Protein AF-A0A3S0EGS1-F1 (afdb_monomer_lite)

pLDDT: mean 97.69, std 1.98, range [83.31, 98.75]

Secondary structure (DSSP, 8-state):
-B---BS-TTTHHHHSTT--HHHHHHHHHHHHHH-TTSPPEEEEE--SS--HHHHHHHHHHHHHTT--EEEEE-

Foldseek 3Di:
DEDACAAFQVCSCVVPPPDHNVVSLVVQLVCCVVPVPDAYEYEYEPPPPDDPVRVVVSVVSNVVSVHPYYYYHD

Radius of gyration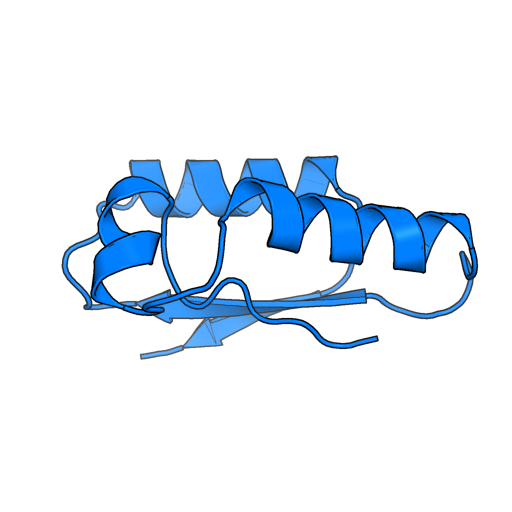: 11.67 Å; chains: 1; bounding box: 27×23×30 Å

Structure (mmCIF, N/CA/C/O backbone):
data_AF-A0A3S0EGS1-F1
#
_entry.id   AF-A0A3S0EGS1-F1
#
loop_
_atom_site.group_PDB
_atom_site.id
_atom_site.type_symbol
_atom_site.label_atom_id
_atom_site.label_alt_id
_atom_site.label_comp_id
_atom_site.label_asym_id
_atom_site.label_entity_id
_atom_site.label_seq_id
_atom_site.pdbx_PDB_ins_code
_atom_site.Cartn_x
_atom_site.Cartn_y
_atom_site.Cartn_z
_atom_site.occupancy
_atom_site.B_iso_or_equiv
_atom_site.auth_seq_id
_atom_site.auth_comp_id
_atom_site.auth_asym_id
_atom_site.auth_atom_id
_atom_site.pdbx_PDB_model_num
ATOM 1 N N . PHE A 1 1 ? 13.064 -0.022 -3.510 1.00 95.94 1 PHE A N 1
ATOM 2 C CA . PHE A 1 1 ? 12.168 1.144 -3.618 1.00 95.94 1 PHE A CA 1
ATOM 3 C C . PHE A 1 1 ? 11.163 1.088 -2.480 1.00 95.94 1 PHE A C 1
ATOM 5 O O . PHE A 1 1 ? 10.645 0.009 -2.220 1.00 95.94 1 PHE A O 1
ATOM 12 N N . ASN A 1 2 ? 10.929 2.199 -1.782 1.00 97.50 2 ASN A N 1
ATOM 13 C CA . ASN A 1 2 ? 9.984 2.255 -0.667 1.00 97.50 2 ASN A CA 1
ATOM 14 C C . ASN A 1 2 ? 8.917 3.316 -0.951 1.00 97.50 2 ASN A C 1
ATOM 16 O O . ASN A 1 2 ? 9.271 4.464 -1.212 1.00 97.50 2 ASN A O 1
ATOM 20 N N . HIS A 1 3 ? 7.647 2.924 -0.890 1.00 98.00 3 HIS A N 1
ATOM 21 C CA . HIS A 1 3 ? 6.500 3.825 -0.948 1.00 98.00 3 HIS A CA 1
ATOM 22 C C . HIS A 1 3 ? 5.366 3.240 -0.115 1.00 98.00 3 HIS A C 1
ATOM 24 O O . HIS A 1 3 ? 4.802 2.197 -0.451 1.00 98.00 3 HIS A O 1
ATOM 30 N N . ASN A 1 4 ? 5.029 3.908 0.980 1.00 97.69 4 ASN A N 1
ATOM 31 C CA . ASN A 1 4 ? 3.967 3.450 1.861 1.00 97.69 4 ASN A CA 1
ATOM 32 C C . ASN A 1 4 ? 2.591 3.769 1.281 1.00 97.69 4 ASN A C 1
ATOM 34 O O . ASN A 1 4 ? 2.390 4.826 0.678 1.00 97.69 4 ASN A O 1
ATOM 38 N N . LEU A 1 5 ? 1.641 2.870 1.519 1.00 97.50 5 LEU A N 1
ATOM 39 C CA . LEU A 1 5 ? 0.217 3.114 1.317 1.00 97.50 5 LEU A CA 1
ATOM 40 C 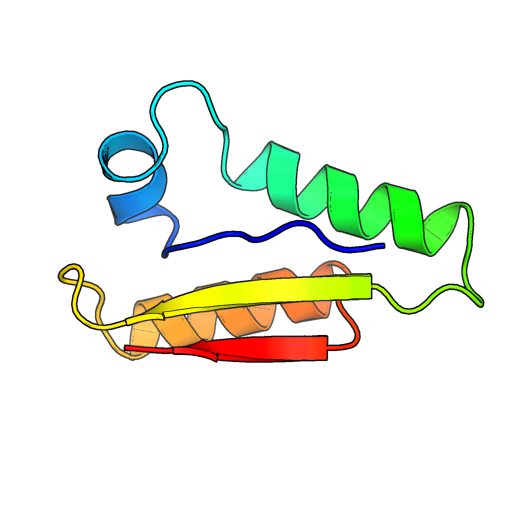C . LEU A 1 5 ? -0.385 3.811 2.552 1.00 97.50 5 LEU A C 1
ATOM 42 O O . LEU A 1 5 ? -1.299 4.613 2.422 1.00 97.50 5 LEU A O 1
ATOM 46 N N . GLU A 1 6 ? 0.200 3.602 3.732 1.00 97.75 6 GLU A N 1
ATOM 47 C CA . GLU A 1 6 ? -0.169 4.172 5.038 1.00 97.75 6 GLU A CA 1
ATOM 48 C C . GLU A 1 6 ? -1.515 3.694 5.594 1.00 97.75 6 GLU A C 1
ATOM 50 O O . GLU A 1 6 ? -1.599 3.419 6.783 1.00 97.75 6 GLU A O 1
ATOM 55 N N . THR A 1 7 ? -2.560 3.555 4.776 1.00 98.25 7 THR A N 1
ATOM 56 C CA . THR A 1 7 ? -3.883 3.095 5.225 1.00 98.25 7 THR A CA 1
ATOM 57 C C . THR A 1 7 ? -4.694 2.457 4.085 1.00 98.25 7 THR A C 1
ATOM 59 O O . THR A 1 7 ? -4.242 2.377 2.940 1.00 98.25 7 THR A O 1
ATOM 62 N N . VAL A 1 8 ? -5.910 2.009 4.397 1.00 98.56 8 VAL A N 1
ATOM 63 C CA . VAL A 1 8 ? -6.865 1.395 3.465 1.00 98.56 8 VAL A CA 1
ATOM 64 C C . VAL A 1 8 ? -7.542 2.430 2.559 1.00 98.56 8 VAL A C 1
ATOM 66 O O . VAL A 1 8 ? -7.656 3.608 2.902 1.00 98.56 8 VAL A O 1
ATOM 69 N N . ALA A 1 9 ? -8.049 1.990 1.403 1.00 97.94 9 ALA A N 1
ATOM 70 C CA . ALA A 1 9 ? -8.608 2.866 0.368 1.00 97.94 9 ALA A CA 1
ATOM 71 C C . ALA A 1 9 ? -9.681 3.850 0.882 1.00 97.94 9 ALA A C 1
ATOM 73 O O . ALA A 1 9 ? -9.660 5.025 0.515 1.00 97.94 9 ALA A O 1
ATOM 74 N N . ARG A 1 10 ? -10.583 3.401 1.770 1.00 98.25 10 ARG A N 1
ATOM 75 C CA . ARG A 1 10 ? -11.650 4.239 2.353 1.00 98.25 10 ARG A CA 1
ATOM 76 C C . ARG A 1 10 ? -11.100 5.409 3.173 1.00 98.25 10 ARG A C 1
ATOM 78 O O . ARG A 1 10 ? -11.631 6.514 3.090 1.00 98.25 10 ARG A O 1
ATOM 85 N N . LEU A 1 11 ? -10.046 5.173 3.954 1.00 97.88 11 LEU A N 1
ATOM 86 C CA . LEU A 1 11 ? -9.437 6.170 4.843 1.00 97.88 11 LEU A CA 1
ATOM 87 C C . LEU A 1 11 ? -8.365 7.013 4.151 1.00 97.88 11 LEU A C 1
ATOM 89 O O . LEU A 1 11 ? -7.954 8.052 4.665 1.00 97.88 11 LEU A O 1
ATOM 93 N N . TYR A 1 12 ? -7.932 6.594 2.965 1.00 97.50 12 TYR A N 1
ATOM 94 C CA . TYR A 1 12 ? -6.755 7.124 2.298 1.00 97.50 12 TYR A CA 1
ATOM 95 C C . TYR A 1 12 ? -6.749 8.641 2.143 1.00 97.50 12 TYR A C 1
ATOM 97 O O . TYR A 1 12 ? -5.768 9.293 2.483 1.00 97.50 12 TYR A O 1
ATOM 105 N N . ARG A 1 13 ? -7.860 9.226 1.682 1.00 95.56 13 ARG A N 1
ATOM 106 C CA . ARG A 1 13 ? -7.961 10.678 1.475 1.00 95.56 13 ARG A CA 1
ATOM 107 C C . ARG A 1 13 ? -7.915 11.468 2.785 1.00 95.56 13 ARG A C 1
ATOM 109 O O . ARG A 1 13 ? -7.451 12.604 2.777 1.00 95.56 13 ARG A O 1
ATOM 116 N N . ALA A 1 14 ? -8.402 10.883 3.879 1.00 96.81 14 ALA A N 1
ATOM 117 C CA . ALA A 1 14 ? -8.372 11.507 5.197 1.00 96.81 14 ALA A CA 1
ATOM 118 C C . ALA A 1 14 ? -6.960 11.465 5.803 1.00 96.81 14 ALA A C 1
ATOM 120 O O . ALA A 1 14 ? -6.504 12.462 6.353 1.00 96.81 14 ALA A O 1
ATOM 121 N N . VAL A 1 15 ? -6.255 10.340 5.652 1.00 96.38 15 VAL A N 1
ATOM 122 C CA . VAL A 1 15 ? -4.906 10.131 6.210 1.00 96.38 15 VAL A CA 1
ATOM 123 C C . VAL A 1 15 ? -3.814 10.764 5.341 1.00 96.38 15 VAL A C 1
ATOM 125 O O . VAL A 1 15 ? -2.821 11.265 5.861 1.00 96.38 15 VAL A O 1
ATOM 128 N N . ARG A 1 16 ? -3.988 10.780 4.014 1.00 96.81 16 ARG A N 1
ATOM 129 C CA . ARG A 1 16 ? -3.018 11.312 3.042 1.00 96.81 16 ARG A CA 1
ATOM 130 C C . ARG A 1 16 ? -3.646 12.337 2.088 1.00 96.81 16 ARG A C 1
ATOM 132 O O . ARG A 1 16 ? -3.838 12.043 0.902 1.00 96.81 16 ARG A O 1
ATOM 139 N N . PRO A 1 17 ? -3.947 13.561 2.552 1.00 94.75 17 PRO A N 1
ATOM 140 C CA . PRO A 1 17 ? -4.475 14.611 1.687 1.00 94.75 17 PRO A CA 1
ATOM 141 C C . PRO A 1 17 ? -3.551 14.868 0.486 1.00 94.75 17 PRO A C 1
ATOM 143 O O . PRO A 1 17 ? -2.352 15.081 0.648 1.00 94.75 17 PRO A O 1
ATOM 146 N N . GLY A 1 18 ? -4.106 14.840 -0.727 1.00 92.88 18 GLY A N 1
ATOM 147 C CA . GLY A 1 18 ? -3.358 15.074 -1.970 1.00 92.88 18 GLY A CA 1
ATOM 148 C C . GLY A 1 18 ? -2.680 13.839 -2.573 1.00 92.88 18 GLY A C 1
ATOM 149 O O . GLY A 1 18 ? -2.156 13.929 -3.680 1.00 92.88 18 GLY A O 1
ATOM 150 N N . ALA A 1 19 ? -2.725 12.685 -1.902 1.00 96.06 19 ALA A N 1
ATOM 151 C CA . ALA A 1 19 ? -2.31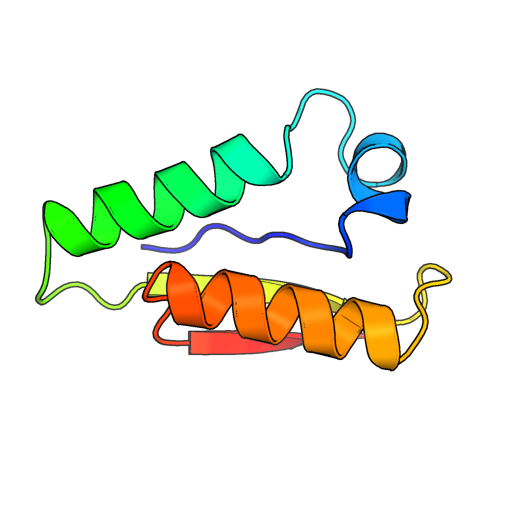3 11.415 -2.486 1.00 96.06 19 ALA A CA 1
ATOM 152 C C . ALA A 1 19 ? -3.525 10.628 -3.004 1.00 96.06 19 ALA A C 1
ATOM 154 O O . ALA A 1 19 ? -4.631 10.728 -2.473 1.00 96.06 19 ALA A O 1
ATOM 155 N N . ASP A 1 20 ? -3.285 9.785 -4.007 1.00 97.75 20 ASP A N 1
ATOM 156 C CA . ASP A 1 20 ? -4.268 8.835 -4.527 1.00 97.75 20 ASP A CA 1
ATOM 157 C C . ASP A 1 20 ? -3.810 7.388 -4.283 1.00 97.75 20 ASP A C 1
ATOM 159 O O . ASP A 1 20 ? -2.628 7.049 -4.445 1.00 97.75 20 ASP A O 1
ATOM 163 N N . TYR A 1 21 ? -4.751 6.546 -3.848 1.00 98.44 21 TYR A N 1
ATOM 164 C CA . TYR A 1 21 ? -4.505 5.149 -3.485 1.00 98.44 21 TYR A CA 1
ATOM 165 C C . TYR A 1 21 ? -4.075 4.338 -4.710 1.00 98.44 21 TYR A C 1
ATOM 167 O O . TYR A 1 21 ? -3.036 3.676 -4.700 1.00 98.44 21 TYR A O 1
ATOM 175 N N . ALA A 1 22 ? -4.821 4.459 -5.812 1.00 98.31 22 ALA A N 1
ATOM 176 C CA . ALA A 1 22 ? -4.532 3.732 -7.040 1.00 98.31 22 ALA A CA 1
ATOM 177 C C . ALA A 1 22 ? -3.224 4.209 -7.689 1.00 98.31 22 ALA A C 1
ATOM 179 O O . ALA A 1 22 ? -2.454 3.391 -8.189 1.00 98.31 22 ALA A O 1
ATOM 180 N N . ALA A 1 23 ? -2.930 5.509 -7.659 1.00 98.38 23 ALA A N 1
ATOM 181 C CA . ALA A 1 23 ? -1.664 6.059 -8.135 1.00 98.38 23 ALA A CA 1
ATOM 182 C C . ALA A 1 23 ? -0.472 5.529 -7.325 1.00 98.38 23 ALA A C 1
ATOM 184 O O . ALA A 1 23 ? 0.582 5.246 -7.889 1.00 98.38 23 ALA A O 1
ATOM 185 N N . SER A 1 24 ? -0.646 5.340 -6.016 1.00 98.44 24 SER A N 1
ATOM 186 C CA . SER A 1 24 ? 0.396 4.789 -5.145 1.00 98.44 24 SER A CA 1
ATOM 187 C C . SER A 1 24 ? 0.693 3.324 -5.448 1.00 98.44 24 SER A C 1
ATOM 189 O O . SER A 1 24 ? 1.858 2.936 -5.510 1.00 98.44 24 SER A O 1
ATOM 191 N N . LEU A 1 25 ? -0.341 2.527 -5.719 1.00 98.69 25 LEU A N 1
ATOM 192 C CA . LEU A 1 25 ? -0.182 1.148 -6.182 1.00 98.69 25 LEU A CA 1
ATOM 193 C C . LEU A 1 25 ? 0.487 1.075 -7.562 1.00 98.69 25 LEU A C 1
ATOM 195 O O . LEU A 1 25 ? 1.413 0.286 -7.753 1.00 98.69 25 LEU A O 1
ATOM 199 N N . ARG A 1 26 ? 0.084 1.938 -8.506 1.00 98.62 26 ARG A N 1
ATOM 200 C CA . ARG A 1 26 ? 0.723 2.033 -9.832 1.00 98.62 26 ARG A CA 1
ATOM 201 C C . ARG A 1 26 ? 2.198 2.387 -9.725 1.00 98.62 26 ARG A C 1
ATOM 203 O O . ARG A 1 26 ? 3.013 1.737 -10.361 1.00 98.62 26 ARG A O 1
ATOM 210 N N . LEU A 1 27 ? 2.557 3.341 -8.868 1.00 98.44 27 LEU A N 1
ATOM 211 C CA . LEU A 1 27 ? 3.952 3.719 -8.649 1.00 98.44 27 LEU A CA 1
ATOM 212 C C . LEU A 1 27 ? 4.807 2.525 -8.192 1.00 98.44 27 LEU A C 1
ATOM 214 O O . LEU A 1 27 ? 5.927 2.351 -8.674 1.00 98.44 27 LEU A O 1
ATOM 218 N N . ILE A 1 28 ? 4.284 1.691 -7.289 1.00 98.56 28 ILE A N 1
ATOM 219 C CA . ILE A 1 28 ? 4.966 0.472 -6.831 1.00 98.56 28 ILE A CA 1
ATOM 220 C C . ILE A 1 28 ? 5.130 -0.518 -7.992 1.00 98.56 28 ILE A C 1
ATOM 222 O O . ILE A 1 28 ? 6.248 -0.982 -8.237 1.00 98.56 28 ILE A O 1
ATOM 226 N N . ALA A 1 29 ? 4.054 -0.789 -8.737 1.00 98.56 29 ALA A N 1
ATOM 227 C CA . ALA A 1 29 ? 4.084 -1.697 -9.882 1.00 98.56 29 ALA A CA 1
ATOM 228 C C . ALA A 1 29 ? 5.054 -1.222 -10.976 1.00 98.56 29 ALA A C 1
ATOM 230 O O . ALA A 1 29 ? 5.878 -2.003 -11.451 1.00 98.56 29 ALA A O 1
ATOM 231 N N . ASP A 1 30 ? 5.031 0.066 -11.320 1.00 98.56 30 ASP A N 1
ATOM 232 C CA . ASP A 1 30 ? 5.908 0.668 -12.326 1.00 98.56 30 ASP A CA 1
ATOM 233 C C . ASP A 1 30 ? 7.378 0.575 -11.914 1.00 98.56 30 ASP A C 1
ATOM 235 O O . ASP A 1 30 ? 8.253 0.319 -12.745 1.00 98.56 30 ASP A O 1
ATOM 239 N N . MET A 1 31 ? 7.673 0.779 -10.626 1.00 98.31 31 MET A N 1
ATOM 240 C CA . MET A 1 31 ? 9.027 0.621 -10.098 1.00 98.31 31 MET A CA 1
ATOM 241 C C . MET A 1 31 ? 9.495 -0.830 -10.174 1.00 98.31 31 MET A C 1
ATOM 243 O O . MET A 1 31 ? 10.639 -1.066 -10.569 1.00 98.31 31 MET A O 1
ATOM 247 N N . LYS A 1 32 ? 8.628 -1.797 -9.851 1.00 98.00 32 LYS A N 1
ATOM 248 C CA . LYS A 1 32 ? 8.957 -3.220 -9.974 1.00 98.00 32 LYS A CA 1
ATOM 249 C C . LYS A 1 32 ? 9.168 -3.630 -11.430 1.00 98.00 32 LYS A C 1
ATOM 251 O O . LYS A 1 32 ? 10.128 -4.335 -11.719 1.00 98.00 32 LYS A O 1
ATOM 256 N N . ALA A 1 33 ? 8.323 -3.159 -12.345 1.00 98.25 33 ALA A N 1
ATOM 257 C CA . ALA A 1 33 ? 8.430 -3.460 -13.770 1.00 98.25 33 ALA A CA 1
ATOM 258 C C . ALA A 1 33 ? 9.727 -2.906 -14.381 1.00 98.25 33 ALA A C 1
ATOM 260 O O . ALA A 1 33 ? 10.405 -3.604 -15.133 1.00 98.25 33 ALA A O 1
ATOM 261 N N . ARG A 1 34 ? 10.110 -1.671 -14.026 1.00 98.31 34 ARG A N 1
ATOM 262 C CA . ARG A 1 34 ? 11.347 -1.036 -14.517 1.00 98.31 34 ARG A CA 1
ATOM 263 C C . ARG A 1 34 ? 12.613 -1.598 -13.878 1.00 98.31 34 ARG A C 1
ATOM 265 O O . ARG A 1 34 ? 13.659 -1.618 -14.521 1.00 98.31 34 ARG A O 1
ATOM 272 N N . HIS A 1 35 ? 12.534 -2.052 -12.629 1.00 97.94 35 HIS A N 1
ATOM 273 C CA . HIS A 1 35 ? 13.681 -2.568 -11.883 1.00 97.94 35 HIS A CA 1
ATOM 274 C C . HIS A 1 35 ? 13.334 -3.884 -11.163 1.00 97.94 35 HIS A C 1
ATOM 276 O O . HIS A 1 35 ? 13.253 -3.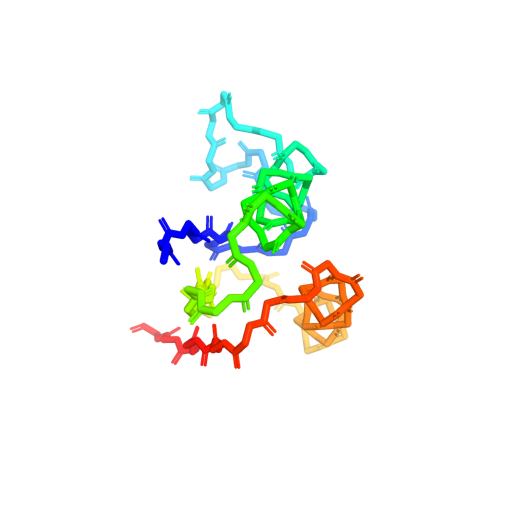898 -9.934 1.00 97.94 35 HIS A O 1
ATOM 282 N N . PRO A 1 36 ? 13.179 -5.015 -11.882 1.00 97.12 36 PRO A N 1
ATOM 283 C CA . PRO A 1 36 ? 12.674 -6.265 -11.297 1.00 97.12 36 PRO A CA 1
ATOM 284 C C . PRO A 1 36 ? 13.502 -6.806 -10.123 1.00 97.12 36 PRO A C 1
ATOM 286 O O . PRO A 1 36 ? 12.951 -7.384 -9.182 1.00 97.12 36 PRO A O 1
ATOM 289 N N . ALA A 1 37 ? 14.821 -6.582 -10.160 1.00 97.62 37 ALA A N 1
ATOM 290 C CA . ALA A 1 37 ? 15.760 -7.000 -9.120 1.00 97.62 37 ALA A CA 1
ATOM 291 C C . ALA A 1 37 ? 15.739 -6.107 -7.867 1.00 97.62 37 ALA A C 1
ATOM 293 O O . ALA A 1 37 ? 16.269 -6.504 -6.832 1.00 97.62 37 ALA A O 1
ATOM 294 N N . LEU A 1 38 ? 15.152 -4.907 -7.937 1.00 97.44 38 LEU A N 1
ATOM 295 C CA . LEU A 1 38 ? 15.054 -4.004 -6.796 1.00 97.44 38 LEU A CA 1
ATOM 296 C C . LEU A 1 38 ? 13.842 -4.403 -5.936 1.00 97.44 38 LEU A C 1
ATOM 298 O O . LEU A 1 38 ? 12.715 -4.353 -6.434 1.00 97.44 38 LEU A O 1
ATOM 302 N N . PRO A 1 39 ? 14.022 -4.734 -4.644 1.00 98.06 39 PRO A N 1
ATOM 303 C CA . PRO A 1 39 ? 12.896 -5.016 -3.765 1.00 98.06 39 PRO A CA 1
ATOM 304 C C . PRO A 1 39 ? 11.996 -3.792 -3.612 1.00 98.06 39 PRO A C 1
ATOM 306 O O . PRO A 1 39 ? 12.474 -2.670 -3.394 1.00 98.06 39 PRO A O 1
ATOM 309 N N . THR A 1 40 ? 10.693 -4.004 -3.706 1.00 98.62 40 THR A N 1
ATOM 310 C CA . THR A 1 40 ? 9.664 -3.001 -3.435 1.00 98.62 40 THR A CA 1
ATOM 311 C C . THR A 1 40 ? 9.081 -3.207 -2.044 1.00 98.62 40 THR A C 1
ATOM 313 O O . THR A 1 40 ? 8.853 -4.334 -1.607 1.00 98.62 40 THR A O 1
ATOM 316 N N . LYS A 1 41 ? 8.877 -2.106 -1.325 1.00 98.69 41 LYS A N 1
ATOM 317 C CA . LYS A 1 41 ? 8.365 -2.110 0.040 1.00 98.69 41 LYS A CA 1
ATOM 318 C C . LYS A 1 41 ? 7.226 -1.111 0.188 1.00 98.69 41 LYS A C 1
ATOM 320 O O . LYS A 1 41 ? 7.300 -0.013 -0.367 1.00 98.69 41 LYS A O 1
ATOM 325 N N . SER A 1 42 ? 6.230 -1.497 0.977 1.00 98.69 42 SER A N 1
ATOM 326 C CA . SER A 1 42 ? 5.171 -0.619 1.457 1.00 98.69 42 SER A CA 1
ATOM 327 C C . SER A 1 42 ? 4.869 -0.869 2.936 1.00 98.69 42 SER A C 1
ATOM 329 O O . SER A 1 42 ? 5.342 -1.842 3.531 1.00 98.69 42 SER A O 1
ATOM 331 N N . GLY A 1 43 ? 4.073 0.018 3.521 1.00 98.38 43 GLY A N 1
ATOM 332 C CA . GLY A 1 43 ? 3.663 -0.026 4.915 1.00 98.38 43 GLY A CA 1
ATOM 333 C C . GLY A 1 43 ? 2.212 0.405 5.097 1.00 98.38 43 GLY A C 1
ATOM 334 O O . GLY A 1 43 ? 1.712 1.223 4.318 1.00 98.38 43 GLY A O 1
ATOM 335 N N . LEU A 1 44 ? 1.569 -0.157 6.122 1.00 98.31 44 LEU A N 1
ATOM 336 C CA . LEU A 1 44 ? 0.255 0.235 6.632 1.00 98.31 44 LEU A CA 1
ATOM 337 C C . LEU A 1 44 ? 0.370 0.533 8.134 1.00 98.31 44 LEU A C 1
ATOM 339 O O . LEU A 1 44 ? 0.969 -0.254 8.873 1.00 98.31 44 LEU A O 1
ATOM 343 N N . MET A 1 45 ? -0.210 1.652 8.563 1.00 97.81 45 MET A N 1
ATOM 344 C CA . MET A 1 45 ? -0.471 1.952 9.969 1.00 97.81 45 MET A CA 1
ATOM 345 C C . MET A 1 45 ? -1.861 1.427 10.325 1.00 97.81 45 MET A C 1
ATOM 347 O O . MET A 1 45 ? -2.826 1.684 9.601 1.00 97.81 45 MET A O 1
ATOM 351 N N . LEU A 1 46 ? -1.942 0.681 11.420 1.00 97.75 46 LEU A N 1
ATOM 352 C CA . LEU A 1 46 ? -3.172 0.124 11.964 1.00 97.75 46 LEU A CA 1
ATOM 353 C C . LEU A 1 46 ? -3.688 0.994 13.117 1.00 97.75 46 LEU A C 1
ATOM 355 O O . LEU A 1 46 ? -2.933 1.739 13.739 1.00 97.75 46 LEU A O 1
ATOM 359 N N . GLY A 1 47 ? -4.977 0.890 13.421 1.00 97.12 47 GLY A N 1
ATOM 360 C CA . GLY A 1 47 ? -5.645 1.667 14.464 1.00 97.12 47 GLY A CA 1
ATOM 361 C C . GLY A 1 47 ? -6.185 3.020 13.994 1.00 97.12 47 GLY A C 1
ATOM 362 O O . GLY A 1 47 ? -6.499 3.869 14.825 1.00 97.12 47 GLY A O 1
ATOM 363 N N . LEU A 1 48 ? -6.331 3.233 12.683 1.00 96.62 48 LEU A N 1
ATOM 364 C CA . LEU A 1 48 ? -6.886 4.461 12.096 1.00 96.62 48 LEU A CA 1
ATOM 365 C C . LEU A 1 48 ? -8.403 4.367 11.838 1.00 96.62 48 LEU A C 1
ATOM 367 O O . LEU A 1 48 ? -9.015 5.329 11.370 1.00 96.62 48 LEU A O 1
ATOM 371 N N . GLY A 1 49 ? -9.016 3.226 12.166 1.00 97.12 49 GLY A N 1
ATOM 372 C CA . GLY A 1 49 ? -10.445 2.950 11.988 1.00 97.12 49 GLY A CA 1
ATOM 373 C C . GLY A 1 49 ? -10.758 2.068 10.776 1.00 97.12 49 GLY A C 1
ATOM 374 O O . GLY A 1 49 ? -11.889 2.079 10.280 1.00 97.12 49 GLY A O 1
ATOM 375 N N . GLU A 1 50 ? -9.756 1.371 10.249 1.00 98.44 50 GLU A N 1
ATOM 376 C CA . GLU A 1 50 ? -9.891 0.302 9.264 1.00 98.44 50 GLU A CA 1
ATOM 377 C C . GLU A 1 50 ? -10.482 -0.974 9.878 1.00 98.44 50 GLU A C 1
ATOM 379 O O . GLU A 1 50 ? -10.377 -1.200 11.083 1.00 98.44 50 GLU A O 1
ATOM 384 N N . THR A 1 51 ? -11.100 -1.813 9.047 1.00 98.56 51 THR A N 1
ATOM 385 C CA . THR A 1 51 ? -11.456 -3.187 9.432 1.00 98.56 51 THR A CA 1
ATOM 386 C C . THR A 1 51 ? -10.422 -4.186 8.918 1.00 98.56 51 THR A C 1
ATOM 388 O O . THR A 1 51 ? -9.698 -3.912 7.956 1.00 98.56 51 THR A O 1
ATOM 391 N N . ASP A 1 52 ? -10.393 -5.382 9.507 1.00 98.12 52 ASP A N 1
ATOM 392 C CA . ASP A 1 52 ? -9.517 -6.470 9.062 1.00 98.12 52 ASP A CA 1
ATOM 393 C C . ASP A 1 52 ? -9.742 -6.822 7.581 1.00 98.12 52 ASP A C 1
ATOM 395 O O . ASP A 1 52 ? -8.788 -7.077 6.844 1.00 98.12 52 ASP A O 1
ATOM 399 N N . GLU A 1 53 ? -10.986 -6.785 7.093 1.00 98.62 53 GLU A N 1
ATOM 400 C CA . GLU A 1 53 ? -11.301 -7.031 5.682 1.00 98.62 53 GLU A CA 1
ATOM 401 C C . GLU A 1 53 ? -10.686 -5.979 4.760 1.00 98.62 53 GLU A C 1
ATOM 403 O O . GLU A 1 53 ? -10.205 -6.315 3.673 1.00 98.62 53 GLU A O 1
ATOM 408 N N . GLU A 1 54 ? -10.680 -4.714 5.182 1.00 98.69 54 GLU A N 1
ATOM 409 C CA . GLU A 1 54 ? -10.075 -3.622 4.422 1.00 98.69 54 GLU A CA 1
ATOM 410 C C . GLU A 1 54 ? -8.549 -3.726 4.417 1.00 98.69 54 GLU A C 1
ATOM 412 O O . GLU A 1 54 ? -7.923 -3.496 3.379 1.00 98.69 54 GLU A O 1
ATOM 417 N N . VAL A 1 55 ? -7.946 -4.134 5.537 1.00 98.44 55 VAL A N 1
ATOM 418 C CA . VAL A 1 55 ? -6.507 -4.426 5.610 1.00 98.44 55 VAL A CA 1
ATOM 419 C C . VAL A 1 55 ? -6.162 -5.578 4.671 1.00 98.44 55 VAL A C 1
ATOM 421 O O . VAL A 1 55 ? -5.248 -5.455 3.856 1.00 98.44 55 VAL A O 1
ATOM 424 N N . LEU A 1 56 ? -6.926 -6.673 4.703 1.00 98.62 56 LEU A N 1
ATOM 425 C CA . LEU A 1 56 ? -6.734 -7.807 3.797 1.00 9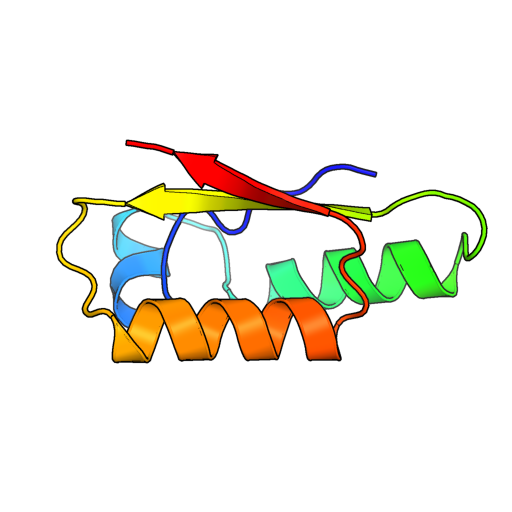8.62 56 LEU A CA 1
ATOM 426 C C . LEU A 1 56 ? -6.908 -7.405 2.327 1.00 98.62 56 LEU A C 1
ATOM 428 O O . LEU A 1 56 ? -6.173 -7.900 1.470 1.00 98.62 56 LEU A O 1
ATOM 432 N N . ALA A 1 57 ? -7.850 -6.515 2.011 1.00 98.69 57 ALA A N 1
ATOM 433 C CA . ALA A 1 57 ? -7.996 -5.961 0.667 1.00 98.69 57 ALA A CA 1
ATOM 434 C C . ALA A 1 57 ? -6.746 -5.168 0.253 1.00 98.69 57 ALA A C 1
ATOM 436 O O . ALA A 1 57 ? -6.176 -5.450 -0.800 1.00 98.69 57 ALA A O 1
ATOM 437 N N . ALA A 1 58 ? -6.239 -4.284 1.116 1.00 98.56 58 ALA A N 1
ATOM 438 C CA . ALA A 1 58 ? -5.012 -3.533 0.853 1.00 98.56 58 ALA A CA 1
ATOM 439 C C . ALA A 1 58 ? -3.782 -4.441 0.679 1.00 98.56 58 ALA A C 1
ATOM 441 O O . ALA A 1 58 ? -2.943 -4.209 -0.194 1.00 98.56 58 ALA A O 1
ATOM 442 N N . MET A 1 59 ? -3.686 -5.528 1.450 1.00 98.62 59 MET A N 1
ATOM 443 C CA . MET A 1 59 ? -2.637 -6.541 1.286 1.00 98.62 59 MET A CA 1
ATOM 444 C C . MET A 1 59 ? -2.725 -7.246 -0.074 1.00 98.62 59 MET A C 1
ATOM 446 O O . MET A 1 59 ? -1.699 -7.448 -0.730 1.00 98.62 59 MET A O 1
ATOM 450 N N . ARG A 1 60 ? -3.938 -7.610 -0.518 1.00 98.75 60 ARG A N 1
ATOM 451 C CA . ARG A 1 60 ? -4.162 -8.210 -1.846 1.00 98.75 60 ARG A CA 1
ATOM 452 C C . ARG A 1 60 ? -3.795 -7.236 -2.958 1.00 98.75 60 ARG A C 1
ATOM 454 O O . ARG A 1 60 ? -3.119 -7.646 -3.899 1.00 98.75 60 ARG A O 1
ATOM 461 N N . ASP A 1 61 ? -4.162 -5.967 -2.818 1.00 98.75 61 ASP A N 1
ATOM 462 C CA . ASP A 1 61 ? -3.815 -4.921 -3.778 1.00 98.75 61 ASP A CA 1
ATOM 463 C C . ASP A 1 61 ? -2.298 -4.759 -3.897 1.00 98.75 61 ASP A C 1
ATOM 465 O O . ASP A 1 61 ? -1.751 -4.812 -4.998 1.00 98.75 61 ASP A O 1
ATOM 469 N N . LEU A 1 62 ? -1.591 -4.636 -2.772 1.00 98.69 62 LEU A N 1
ATOM 470 C CA . LEU A 1 62 ? -0.131 -4.543 -2.755 1.00 98.69 62 LEU A CA 1
ATOM 471 C C . LEU A 1 62 ? 0.524 -5.770 -3.395 1.00 98.69 62 LEU A C 1
ATOM 473 O O . LEU A 1 62 ? 1.480 -5.628 -4.161 1.00 98.69 62 LEU A O 1
ATOM 477 N N . ARG A 1 63 ? -0.003 -6.973 -3.134 1.00 98.44 63 ARG A N 1
ATOM 478 C CA . ARG A 1 63 ? 0.509 -8.199 -3.752 1.00 98.44 63 ARG A CA 1
ATOM 479 C C . ARG A 1 63 ? 0.265 -8.231 -5.261 1.00 98.44 63 ARG A C 1
ATOM 481 O O . ARG A 1 63 ? 1.170 -8.621 -5.998 1.00 98.44 63 ARG A O 1
ATOM 488 N N . ALA A 1 64 ? -0.91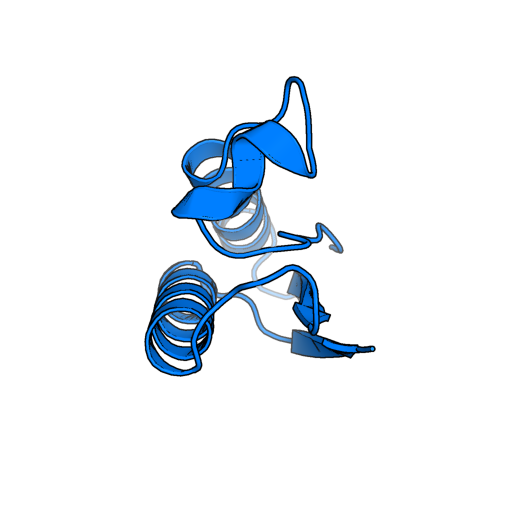5 -7.810 -5.716 1.00 98.62 64 ALA A N 1
ATOM 489 C CA . ALA A 1 64 ? -1.255 -7.701 -7.135 1.00 98.62 64 ALA A CA 1
ATOM 490 C C . ALA A 1 64 ? -0.364 -6.688 -7.876 1.00 98.62 64 ALA A C 1
ATOM 492 O O . ALA A 1 64 ? -0.103 -6.861 -9.060 1.00 98.62 64 ALA A O 1
ATOM 493 N N . HIS A 1 65 ? 0.168 -5.688 -7.165 1.00 98.56 65 HIS A N 1
ATOM 494 C CA . HIS A 1 65 ? 1.117 -4.696 -7.686 1.00 98.56 65 HIS A CA 1
ATOM 495 C C . HIS A 1 65 ? 2.584 -5.058 -7.409 1.00 98.56 65 HIS A C 1
ATOM 497 O O . HIS A 1 65 ? 3.468 -4.206 -7.479 1.00 98.56 65 HIS A O 1
ATOM 503 N N . HIS A 1 66 ? 2.850 -6.334 -7.117 1.00 98.25 66 HIS A N 1
ATOM 504 C CA . HIS A 1 66 ? 4.187 -6.896 -6.939 1.00 98.25 66 HIS A CA 1
ATOM 505 C C . HIS A 1 66 ? 5.023 -6.251 -5.825 1.00 98.25 66 HIS A C 1
ATOM 507 O O . HIS A 1 66 ? 6.251 -6.263 -5.906 1.00 98.25 66 HIS A O 1
ATOM 513 N N . CYS A 1 67 ? 4.376 -5.742 -4.773 1.00 98.56 67 CYS A N 1
ATOM 514 C CA . CYS A 1 67 ? 5.073 -5.357 -3.552 1.00 98.56 67 CYS A CA 1
ATOM 515 C C . CYS A 1 67 ? 5.736 -6.597 -2.922 1.00 98.56 67 CYS A C 1
ATOM 517 O O . CYS A 1 67 ? 5.074 -7.619 -2.705 1.00 98.56 67 CYS A O 1
ATOM 519 N N . ASP A 1 68 ? 7.038 -6.522 -2.645 1.00 98.44 68 ASP A N 1
ATOM 520 C CA . ASP A 1 68 ? 7.812 -7.647 -2.105 1.00 98.44 68 ASP A CA 1
ATOM 521 C C . ASP A 1 68 ? 7.761 -7.695 -0.571 1.00 98.44 68 ASP A C 1
ATOM 523 O O . ASP A 1 68 ? 7.724 -8.772 0.022 1.00 98.44 68 ASP A O 1
ATOM 527 N N . ILE A 1 69 ? 7.770 -6.527 0.076 1.00 98.56 69 ILE A N 1
ATOM 528 C CA . ILE A 1 69 ? 7.866 -6.385 1.531 1.00 98.56 69 ILE A CA 1
ATOM 529 C C . ILE A 1 69 ? 6.714 -5.516 2.029 1.00 98.56 69 ILE A C 1
ATOM 531 O O . ILE A 1 69 ? 6.544 -4.381 1.585 1.00 98.56 69 ILE A O 1
ATOM 535 N N . LEU A 1 70 ? 5.975 -6.020 3.014 1.00 98.38 70 LEU A N 1
ATOM 536 C CA . LEU A 1 70 ? 4.951 -5.264 3.726 1.00 98.38 70 LEU A CA 1
ATOM 537 C C . LEU A 1 70 ? 5.321 -5.137 5.201 1.00 98.38 70 LEU A C 1
ATOM 539 O O . LEU A 1 70 ? 5.666 -6.128 5.841 1.00 98.38 70 LEU A O 1
ATOM 543 N N . THR A 1 71 ? 5.219 -3.928 5.744 1.00 98.44 71 THR A N 1
ATOM 544 C CA . THR A 1 71 ? 5.271 -3.686 7.191 1.00 98.44 71 THR A CA 1
ATOM 545 C C . THR A 1 71 ? 3.911 -3.257 7.714 1.00 98.44 71 THR A C 1
ATOM 547 O O . THR A 1 71 ? 3.281 -2.376 7.132 1.00 98.44 71 THR A O 1
ATOM 550 N N . LEU A 1 72 ? 3.494 -3.848 8.830 1.00 97.81 72 LEU A N 1
ATOM 551 C CA . LEU A 1 72 ? 2.307 -3.452 9.580 1.00 97.81 72 LEU A CA 1
ATOM 552 C C . LEU A 1 72 ? 2.779 -2.883 10.916 1.00 97.81 72 LEU A C 1
ATOM 554 O O . LEU A 1 72 ? 3.554 -3.540 11.615 1.00 97.81 72 LEU A O 1
ATOM 558 N N . GLY A 1 73 ? 2.378 -1.654 11.221 1.00 95.38 73 GLY A N 1
ATOM 559 C CA . GLY A 1 73 ? 2.739 -0.960 12.455 1.00 95.38 73 GLY A CA 1
ATOM 560 C C . GLY A 1 73 ? 1.513 -0.390 13.154 1.00 95.38 73 GLY A C 1
ATOM 561 O O . GLY A 1 73 ? 0.472 -0.219 12.523 1.00 95.38 73 GLY A O 1
ATOM 562 N N . GLN A 1 74 ? 1.665 -0.104 14.443 1.00 83.31 74 GLN A N 1
ATOM 563 C CA . GLN A 1 74 ? 0.702 0.606 15.281 1.00 83.31 74 GLN A CA 1
ATOM 564 C C . GLN A 1 74 ? 1.350 1.889 15.802 1.00 83.31 74 GLN A C 1
ATOM 566 O O . GLN A 1 74 ? 2.577 1.844 16.061 1.00 83.31 74 GLN A O 1
#

Sequence (74 aa):
FNHNLETVARLYRAVRPGADYAASLRLIADMKARHPALPTKSGLMLGLGETDEEVLAAMRDLRAHHCDILTLGQ